Protein AF-A0A6G7EEI8-F1 (afdb_monomer)

pLDDT: mean 94.43, std 5.69, range [60.5, 98.38]

Sequence (88 aa):
MIDPAQIAITGSWIATGVGFGLWLYGWFGTKLPLKRQRLHDCGIALVFSAILVRVVSQERPLGVFEWALFFIGPLFIAAALWRLARTS

Foldseek 3Di:
DDDPLVVLLVQLVVLLVQLVVLQVCLVPVDPDVLSSLLSNLSSLLSNLVSLLSVLVSDPDDDDPVSVVSNVVSVVSNVVSVVSNVVSD

Mean predicted aligned error: 3.48 Å

Radius of gyration: 14.46 Å; Cα contacts (8 Å, |Δi|>4): 86; chains: 1; bounding box: 43×22×38 Å

Nearest PDB structures (foldseek):
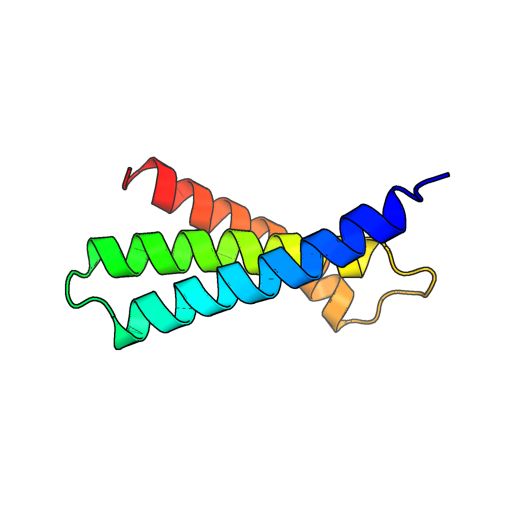  6sii-assembly1_A-2  TM=3.338E-01  e=3.025E+00  Trypanosoma brucei

Solvent-accessible surface area (backbone atoms only — not comparable to full-atom values): 4632 Å² total; per-residue (Å²): 132,86,56,69,66,59,51,51,53,54,51,22,52,52,33,31,54,52,12,50,49,34,33,53,39,21,69,77,70,43,87,51,68,67,61,21,48,46,30,33,27,53,8,48,33,32,31,38,53,19,50,46,52,58,58,73,70,48,96,61,88,76,52,74,68,52,52,49,45,62,62,49,30,57,54,54,30,52,53,21,50,54,50,37,70,76,65,109

Secondary structure (DSSP, 8-state):
---HHHHHHHHHHHHHHHHHHHHHHHHHS---HHHHHHHHHHHHHHHHHHHHHHHHT-SSPPPHHHHHHHHHHHHHHHHHHHHHHHT-

Organism: NCBI:txid74329

Structure (mmCIF, N/CA/C/O backbone):
data_AF-A0A6G7EEI8-F1
#
_entry.id   AF-A0A6G7EEI8-F1
#
loop_
_atom_site.group_PDB
_atom_site.id
_atom_site.type_symbol
_atom_site.label_atom_id
_atom_site.la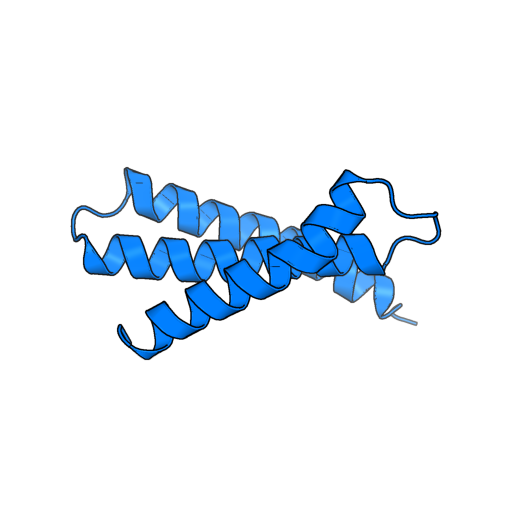bel_alt_id
_atom_site.label_comp_id
_atom_site.label_asym_id
_atom_site.label_entity_id
_atom_site.label_seq_id
_atom_site.pdbx_PDB_ins_code
_atom_site.Cartn_x
_atom_site.Cartn_y
_atom_site.Cartn_z
_atom_site.occupancy
_atom_site.B_iso_or_equiv
_atom_site.auth_seq_id
_atom_site.auth_comp_id
_atom_site.auth_asym_id
_atom_site.auth_atom_id
_atom_site.pdbx_PDB_model_num
ATOM 1 N N . MET A 1 1 ? 28.395 3.905 -3.55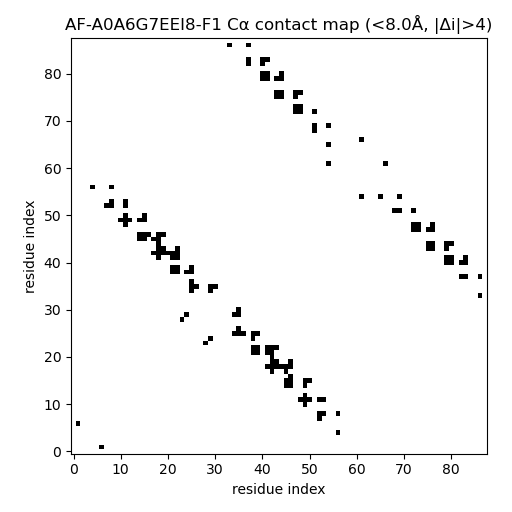8 1.00 60.50 1 MET A N 1
ATOM 2 C CA . MET A 1 1 ? 27.366 4.881 -3.978 1.00 60.50 1 MET A CA 1
ATOM 3 C C . MET A 1 1 ? 26.024 4.208 -3.765 1.00 60.50 1 MET A C 1
ATOM 5 O O . MET A 1 1 ? 25.900 3.062 -4.174 1.00 60.50 1 MET A O 1
ATOM 9 N N . ILE A 1 2 ? 25.092 4.823 -3.037 1.00 76.38 2 ILE A N 1
ATOM 10 C CA . ILE A 1 2 ? 23.781 4.206 -2.793 1.00 76.38 2 ILE A CA 1
ATOM 11 C C . ILE A 1 2 ? 22.912 4.493 -4.018 1.00 76.38 2 ILE A C 1
ATOM 13 O O . ILE A 1 2 ? 22.730 5.658 -4.360 1.00 76.38 2 ILE A O 1
ATOM 17 N N . ASP A 1 3 ? 22.424 3.451 -4.685 1.00 90.25 3 ASP A N 1
ATOM 18 C CA . ASP A 1 3 ? 21.524 3.583 -5.830 1.00 90.25 3 ASP A CA 1
ATOM 19 C C . ASP A 1 3 ? 20.120 4.014 -5.351 1.00 90.25 3 ASP A C 1
ATOM 21 O O . ASP A 1 3 ? 19.480 3.261 -4.605 1.00 90.25 3 ASP A O 1
ATOM 25 N N . PRO A 1 4 ? 19.615 5.199 -5.754 1.00 89.00 4 PRO A N 1
ATOM 26 C CA . PRO A 1 4 ? 18.275 5.658 -5.395 1.00 89.00 4 PRO A CA 1
ATOM 27 C C . PRO A 1 4 ? 17.170 4.662 -5.768 1.00 89.00 4 PRO A C 1
ATOM 29 O O . PRO A 1 4 ? 16.188 4.543 -5.029 1.00 89.00 4 PRO A O 1
ATOM 32 N N . ALA A 1 5 ? 17.331 3.915 -6.867 1.00 89.56 5 ALA A N 1
ATOM 33 C CA . ALA A 1 5 ? 16.357 2.915 -7.291 1.00 89.56 5 ALA A CA 1
ATOM 34 C C . ALA A 1 5 ? 16.292 1.747 -6.294 1.00 89.56 5 ALA A C 1
ATOM 36 O O . ALA A 1 5 ? 15.203 1.350 -5.876 1.00 89.56 5 ALA A O 1
ATOM 37 N N . GLN A 1 6 ? 17.442 1.254 -5.819 1.00 91.88 6 GLN A N 1
ATOM 38 C CA . GLN A 1 6 ? 17.493 0.213 -4.785 1.00 91.88 6 GLN A CA 1
ATOM 39 C C . GLN A 1 6 ? 16.875 0.666 -3.456 1.00 91.88 6 GLN A C 1
ATOM 41 O O . GLN A 1 6 ? 16.173 -0.120 -2.810 1.00 91.88 6 GLN A O 1
ATOM 46 N N . ILE A 1 7 ? 17.074 1.929 -3.052 1.00 94.12 7 ILE A N 1
ATOM 47 C CA . ILE A 1 7 ? 16.415 2.484 -1.856 1.00 94.12 7 ILE A CA 1
ATOM 48 C C . ILE A 1 7 ? 14.895 2.465 -2.040 1.00 94.12 7 ILE A C 1
ATOM 50 O O . ILE A 1 7 ? 14.178 1.985 -1.161 1.00 94.12 7 ILE A O 1
ATOM 54 N N . ALA A 1 8 ? 14.399 2.959 -3.179 1.00 94.25 8 ALA A N 1
ATOM 55 C CA . ALA A 1 8 ? 12.969 3.019 -3.465 1.00 94.25 8 ALA A CA 1
ATOM 56 C C . ALA A 1 8 ? 12.335 1.620 -3.482 1.00 94.25 8 ALA A C 1
ATOM 58 O O . ALA A 1 8 ? 11.294 1.403 -2.857 1.00 94.25 8 ALA A O 1
ATOM 59 N N . ILE A 1 9 ? 12.989 0.645 -4.118 1.00 95.12 9 ILE A N 1
ATOM 60 C CA . ILE A 1 9 ? 12.529 -0.748 -4.160 1.00 95.12 9 ILE A CA 1
ATOM 61 C C . ILE A 1 9 ? 12.501 -1.349 -2.751 1.00 95.12 9 ILE A C 1
ATOM 63 O O . ILE A 1 9 ? 11.487 -1.929 -2.356 1.00 95.12 9 ILE A O 1
ATOM 67 N N . THR A 1 10 ? 13.559 -1.168 -1.960 1.00 96.38 10 THR A N 1
ATOM 68 C CA . THR A 1 10 ? 13.619 -1.673 -0.578 1.00 96.38 10 THR A CA 1
ATOM 69 C C . THR A 1 10 ? 12.521 -1.050 0.285 1.00 96.38 10 THR A C 1
ATOM 71 O O . THR A 1 10 ? 11.754 -1.760 0.940 1.00 96.38 10 THR A O 1
ATOM 74 N N . GLY A 1 11 ? 12.376 0.276 0.225 1.00 96.94 11 GLY A N 1
ATOM 75 C CA . GLY A 1 11 ? 11.323 1.010 0.924 1.00 96.94 11 GLY A CA 1
ATOM 76 C C . GLY A 1 11 ? 9.923 0.561 0.507 1.00 96.94 11 GLY A C 1
ATOM 77 O O . GLY A 1 11 ? 9.040 0.434 1.354 1.00 96.94 11 GLY A O 1
ATOM 78 N N . SER A 1 12 ? 9.725 0.229 -0.771 1.00 97.25 12 SER A N 1
ATOM 79 C CA . SER A 1 12 ? 8.447 -0.284 -1.267 1.00 97.25 12 SER A CA 1
ATOM 80 C C . SER A 1 12 ? 8.068 -1.618 -0.610 1.00 97.25 12 SER A C 1
ATOM 82 O O . SER A 1 12 ? 6.901 -1.835 -0.273 1.00 97.25 12 SER A O 1
ATOM 84 N N . TRP A 1 13 ? 9.019 -2.529 -0.389 1.00 98.12 13 TRP A N 1
ATOM 85 C CA . TRP A 1 13 ? 8.740 -3.806 0.273 1.00 98.12 13 TRP A CA 1
ATOM 86 C C . TRP A 1 13 ? 8.363 -3.604 1.740 1.00 98.12 13 TRP A C 1
ATOM 88 O O . TRP A 1 13 ? 7.368 -4.171 2.194 1.00 98.12 13 TRP A O 1
ATOM 98 N N . ILE A 1 14 ? 9.072 -2.714 2.440 1.00 98.12 14 ILE A N 1
ATOM 99 C CA . ILE A 1 14 ? 8.739 -2.321 3.817 1.00 98.12 14 ILE A CA 1
ATOM 100 C C . ILE A 1 14 ? 7.327 -1.724 3.870 1.00 98.12 14 ILE A C 1
ATOM 102 O O . ILE A 1 14 ? 6.491 -2.183 4.645 1.00 98.12 14 ILE A O 1
ATOM 106 N N . ALA A 1 15 ? 7.024 -0.755 3.004 1.00 98.00 15 ALA A N 1
ATOM 107 C CA . ALA A 1 15 ? 5.709 -0.124 2.930 1.00 98.00 15 ALA A CA 1
ATOM 108 C C . ALA A 1 15 ? 4.591 -1.127 2.600 1.00 98.00 15 ALA A C 1
ATOM 110 O O . ALA A 1 15 ? 3.483 -1.003 3.116 1.00 98.00 15 ALA A O 1
ATOM 111 N N . THR A 1 16 ? 4.883 -2.158 1.800 1.00 98.25 16 THR A N 1
ATOM 112 C CA . THR A 1 16 ? 3.927 -3.239 1.512 1.00 98.25 16 THR A CA 1
ATOM 113 C C . THR A 1 16 ? 3.645 -4.065 2.759 1.00 98.25 16 THR A C 1
ATOM 115 O O . THR A 1 16 ? 2.480 -4.281 3.083 1.00 98.25 16 THR A O 1
ATOM 118 N N . GLY A 1 17 ? 4.688 -4.475 3.488 1.00 98.00 17 GLY A N 1
ATOM 119 C CA . GLY A 1 17 ? 4.536 -5.212 4.743 1.00 98.00 17 GLY A CA 1
ATOM 120 C C . GLY A 1 17 ? 3.753 -4.417 5.788 1.00 98.00 17 GLY A C 1
ATOM 121 O O . GLY A 1 17 ? 2.794 -4.929 6.363 1.00 98.00 17 GLY A O 1
ATOM 122 N N . VAL A 1 18 ? 4.100 -3.141 5.978 1.00 98.38 18 VAL A N 1
ATOM 123 C CA . VAL A 1 18 ? 3.403 -2.251 6.918 1.00 98.38 18 VAL A CA 1
ATOM 124 C C . VAL A 1 18 ? 1.954 -2.030 6.491 1.00 98.38 18 VAL A C 1
ATOM 126 O O . VAL A 1 18 ? 1.044 -2.224 7.294 1.00 98.38 18 VAL A O 1
ATOM 129 N N . GLY A 1 19 ? 1.712 -1.653 5.235 1.00 97.81 19 GLY A N 1
ATOM 130 C CA . GLY A 1 19 ? 0.367 -1.348 4.758 1.00 97.81 19 GLY A CA 1
ATOM 131 C C . GLY A 1 19 ? -0.559 -2.565 4.777 1.00 97.81 19 GLY A C 1
ATOM 132 O O . GLY A 1 19 ? -1.701 -2.464 5.228 1.00 97.81 19 GLY A O 1
ATOM 133 N N . PHE A 1 20 ? -0.055 -3.737 4.384 1.00 98.06 20 PHE A N 1
ATOM 134 C CA . PHE A 1 20 ? -0.800 -4.990 4.490 1.00 98.06 20 PHE A CA 1
ATOM 135 C C . PHE A 1 20 ? -1.060 -5.375 5.952 1.00 98.06 20 PHE A C 1
ATOM 137 O O . PHE A 1 20 ? -2.172 -5.775 6.295 1.00 98.06 20 PHE A O 1
ATOM 144 N N . GLY A 1 21 ? -0.079 -5.176 6.837 1.00 98.00 21 GLY A N 1
ATOM 145 C CA . GLY A 1 21 ? -0.236 -5.379 8.277 1.00 98.00 21 GLY A CA 1
ATOM 146 C C . GLY A 1 21 ? -1.320 -4.489 8.892 1.00 98.00 21 GLY A C 1
ATOM 147 O O . GLY A 1 21 ? -2.153 -4.979 9.652 1.00 98.00 21 GLY A O 1
ATOM 148 N N 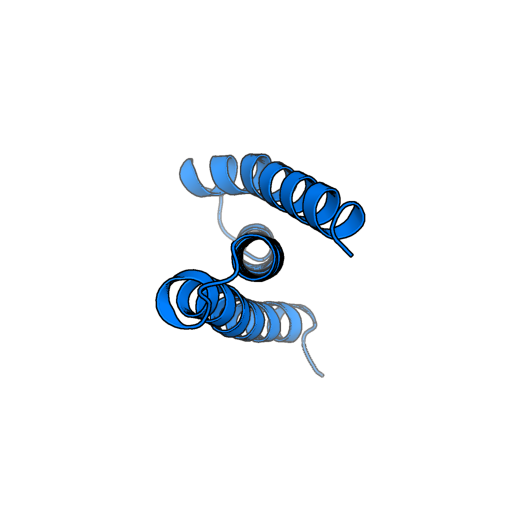. LEU A 1 22 ? -1.374 -3.204 8.524 1.00 97.69 22 LEU A N 1
ATOM 149 C CA . LEU A 1 22 ? -2.432 -2.283 8.962 1.00 97.69 22 LEU A CA 1
ATOM 150 C C . LEU A 1 22 ? -3.809 -2.712 8.456 1.00 97.69 22 LEU A C 1
ATOM 152 O O . LEU A 1 22 ? -4.784 -2.659 9.206 1.00 97.69 22 LEU A O 1
ATOM 156 N N . TRP A 1 23 ? -3.888 -3.159 7.202 1.00 96.38 23 TRP A N 1
ATOM 157 C CA . TRP A 1 23 ? -5.127 -3.662 6.622 1.00 96.38 23 TRP A CA 1
ATOM 158 C C . TRP A 1 23 ? -5.626 -4.917 7.356 1.00 96.38 23 TRP A C 1
ATOM 160 O O . TRP A 1 23 ? -6.782 -4.961 7.773 1.00 96.38 23 TRP A O 1
ATOM 170 N N . LEU A 1 24 ? -4.751 -5.896 7.617 1.00 97.38 24 LEU A N 1
ATOM 171 C CA . LEU A 1 24 ? -5.088 -7.082 8.414 1.00 97.38 24 LEU A CA 1
ATOM 172 C C . LEU A 1 24 ? -5.493 -6.717 9.848 1.00 97.38 24 LEU A C 1
ATOM 174 O O . LEU A 1 24 ? -6.493 -7.215 10.366 1.00 97.38 24 LEU A O 1
ATOM 178 N N . TYR A 1 25 ? -4.748 -5.820 10.493 1.00 96.69 25 TYR A N 1
ATOM 179 C CA . TYR A 1 25 ? -5.065 -5.375 11.846 1.00 96.69 25 TYR A CA 1
ATOM 180 C C . TYR A 1 25 ? -6.403 -4.625 11.912 1.00 96.69 25 TYR A C 1
ATOM 182 O O . TYR A 1 25 ? -7.123 -4.745 12.901 1.00 96.69 25 TYR A O 1
ATOM 190 N N . GLY A 1 26 ? -6.790 -3.902 10.859 1.00 94.94 26 GLY A N 1
ATOM 191 C CA . GLY A 1 26 ? -8.115 -3.292 10.750 1.00 94.94 26 GLY A CA 1
ATOM 192 C C . GLY A 1 26 ? -9.250 -4.316 10.856 1.00 94.94 26 GLY A C 1
ATOM 193 O O . GLY A 1 26 ? -10.228 -4.068 11.568 1.00 94.94 26 GLY A O 1
ATOM 194 N N . TRP A 1 27 ? -9.092 -5.483 10.224 1.00 93.31 27 TRP A N 1
ATOM 195 C CA . TRP A 1 27 ? -10.070 -6.573 10.265 1.00 93.31 27 TRP A CA 1
ATOM 196 C C . TRP A 1 27 ? -10.150 -7.278 11.616 1.00 93.31 27 TRP A C 1
ATOM 198 O O . TRP A 1 27 ? -11.249 -7.473 12.134 1.00 93.31 27 TRP A O 1
ATOM 208 N N . PHE A 1 28 ? -9.006 -7.662 12.184 1.00 95.25 28 PHE A N 1
ATOM 209 C CA . PHE A 1 28 ? -8.975 -8.542 13.359 1.00 95.25 28 PHE A CA 1
ATOM 210 C C . PHE A 1 28 ? -8.774 -7.800 14.684 1.00 95.25 28 PHE A C 1
ATOM 212 O O . PHE A 1 28 ? -9.198 -8.269 15.737 1.00 95.25 28 PHE A O 1
ATOM 219 N N . GLY A 1 29 ? -8.123 -6.639 14.649 1.00 91.50 29 GLY A N 1
ATOM 220 C CA . GLY A 1 29 ? -7.659 -5.918 15.831 1.00 91.50 29 GLY A CA 1
ATOM 221 C C . GLY A 1 29 ? -8.580 -4.801 16.313 1.00 91.50 29 GLY A C 1
ATOM 222 O O . GLY A 1 29 ? -8.357 -4.263 17.398 1.00 91.50 29 GLY A O 1
ATOM 223 N N . THR A 1 30 ? -9.608 -4.411 15.549 1.00 91.44 30 THR A N 1
ATOM 224 C CA . THR A 1 30 ? -10.469 -3.281 15.932 1.00 91.44 30 THR A CA 1
ATOM 225 C C . THR A 1 30 ? -11.955 -3.565 15.752 1.00 91.44 30 THR A C 1
ATOM 227 O O . THR A 1 30 ? -12.396 -4.030 14.707 1.00 91.44 30 THR A O 1
ATOM 230 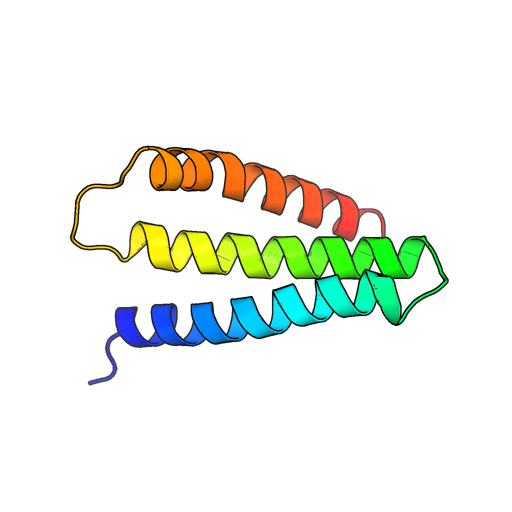N N . LYS A 1 31 ? -12.742 -3.214 16.775 1.00 91.38 31 LYS A N 1
ATOM 231 C CA . LYS A 1 31 ? -14.213 -3.285 16.753 1.00 91.38 31 LYS A CA 1
ATOM 232 C C . LYS A 1 31 ? -14.869 -1.941 16.418 1.00 91.38 31 LYS A C 1
ATOM 234 O O . LYS A 1 31 ? -16.038 -1.899 16.054 1.00 91.38 31 LYS A O 1
ATOM 239 N N . LEU A 1 32 ? -14.119 -0.842 16.543 1.00 94.50 32 LEU A N 1
ATOM 240 C CA . LEU A 1 32 ? -14.607 0.507 16.265 1.00 94.50 32 LEU A CA 1
ATOM 241 C C . LEU A 1 32 ? -14.589 0.760 14.749 1.00 94.50 32 LEU A C 1
ATOM 243 O O . LEU A 1 32 ? -13.504 0.783 14.159 1.00 94.50 32 LEU A O 1
ATOM 247 N N . PRO A 1 33 ? -15.746 1.007 14.111 1.00 93.44 33 PRO A N 1
ATOM 248 C CA . PRO A 1 33 ? -15.843 1.063 12.654 1.00 93.44 33 PRO A CA 1
ATOM 249 C C . PRO A 1 33 ? -14.999 2.190 12.050 1.00 93.44 33 PRO A C 1
ATOM 251 O O . PRO A 1 33 ? -14.344 1.978 11.031 1.00 93.44 33 PRO A O 1
ATOM 254 N N . LEU A 1 34 ? -14.939 3.353 12.707 1.00 94.56 34 LEU A N 1
ATOM 255 C CA . LEU A 1 34 ? -14.133 4.483 12.242 1.00 94.56 34 LEU A CA 1
ATOM 256 C C . LEU A 1 34 ? -12.627 4.190 12.319 1.00 94.56 34 LEU A C 1
ATOM 258 O O . LEU A 1 34 ? -11.891 4.492 11.384 1.00 94.56 34 LEU A O 1
ATOM 262 N N . LYS A 1 35 ? -12.164 3.557 13.406 1.00 94.88 35 LYS A N 1
ATOM 263 C CA . LYS A 1 35 ? -10.751 3.180 13.569 1.00 94.88 35 LYS A CA 1
ATOM 264 C C . LYS A 1 35 ? -10.336 2.143 12.523 1.00 94.88 35 LYS A C 1
ATOM 266 O O . LYS A 1 35 ? -9.283 2.296 11.912 1.00 94.88 35 LYS A O 1
ATOM 271 N N . ARG A 1 36 ? -11.187 1.140 12.272 1.00 95.50 36 ARG A N 1
ATOM 272 C CA . ARG A 1 36 ? -10.997 0.163 11.189 1.00 95.50 36 ARG A CA 1
ATOM 273 C C . ARG A 1 36 ? -10.855 0.849 9.834 1.00 95.50 36 ARG A C 1
ATOM 275 O O . ARG A 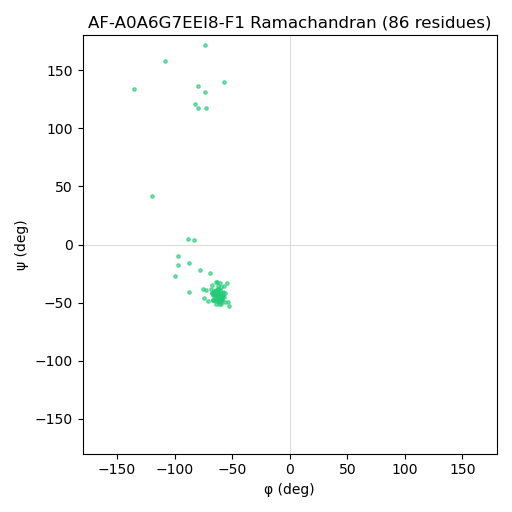1 36 ? -9.911 0.558 9.108 1.00 95.50 36 ARG A O 1
ATOM 282 N N . GLN A 1 37 ? -11.762 1.773 9.515 1.00 95.62 37 GLN A N 1
ATOM 283 C CA . GLN A 1 37 ? -11.741 2.489 8.241 1.00 95.62 37 GLN A CA 1
ATOM 284 C C . GLN A 1 37 ? -10.432 3.270 8.048 1.00 95.62 37 GLN A C 1
ATOM 286 O O . GLN A 1 37 ? -9.788 3.114 7.016 1.00 95.62 37 GLN A O 1
ATOM 291 N N . ARG A 1 38 ? -9.982 4.021 9.066 1.00 95.88 38 ARG A N 1
ATOM 292 C CA . ARG A 1 38 ? -8.704 4.762 9.030 1.00 95.88 38 ARG A CA 1
ATOM 293 C C . ARG A 1 38 ? -7.498 3.837 8.797 1.00 95.88 38 ARG A C 1
ATOM 295 O O . ARG A 1 38 ? -6.608 4.178 8.022 1.00 95.88 38 ARG A O 1
ATOM 302 N N . LEU A 1 39 ? -7.467 2.664 9.439 1.00 97.12 39 LEU A N 1
ATOM 303 C CA . LEU A 1 39 ? -6.392 1.677 9.256 1.00 97.12 39 LEU A CA 1
ATOM 304 C C . LEU A 1 39 ? -6.382 1.086 7.848 1.00 97.12 39 LEU A C 1
ATOM 306 O O . LEU A 1 39 ? -5.315 0.957 7.253 1.00 97.12 39 LEU A O 1
ATOM 310 N N . HIS A 1 40 ? -7.556 0.759 7.306 1.00 96.81 40 HIS A N 1
ATOM 311 C CA . HIS A 1 40 ? -7.670 0.279 5.932 1.00 96.81 40 HIS A CA 1
ATOM 312 C C . HIS A 1 40 ? -7.245 1.353 4.933 1.00 96.81 40 HIS A C 1
ATOM 314 O O . HIS A 1 40 ? -6.497 1.043 4.015 1.00 96.81 40 HIS A O 1
ATOM 320 N N . ASP A 1 41 ? -7.664 2.604 5.121 1.00 97.31 41 ASP A N 1
ATOM 321 C CA . ASP A 1 41 ? -7.288 3.707 4.234 1.00 97.31 41 ASP A CA 1
ATOM 322 C C . ASP A 1 41 ? -5.771 3.954 4.253 1.00 97.31 41 ASP A C 1
ATOM 324 O O . ASP A 1 41 ? -5.145 4.057 3.198 1.00 97.31 41 ASP A O 1
ATOM 328 N N . CYS A 1 42 ? -5.151 3.938 5.435 1.00 97.31 42 CYS A N 1
ATOM 329 C CA . CYS A 1 42 ? -3.699 4.051 5.562 1.00 97.31 42 CYS A CA 1
ATOM 330 C C . CYS A 1 42 ? -2.972 2.847 4.928 1.00 97.31 42 CYS A C 1
ATOM 332 O O . CYS A 1 42 ? -2.014 3.013 4.172 1.00 97.31 42 CYS A O 1
ATOM 334 N N . GLY A 1 43 ? -3.472 1.630 5.168 1.00 97.12 43 GLY A N 1
ATOM 335 C CA . GLY A 1 43 ? -2.931 0.405 4.581 1.00 97.12 43 GLY A CA 1
ATOM 336 C C . GLY A 1 43 ? -3.004 0.388 3.053 1.00 97.12 43 GLY A C 1
ATOM 337 O O . GLY A 1 43 ? -2.007 0.094 2.394 1.00 97.12 43 GLY A O 1
ATOM 338 N N . ILE A 1 44 ? -4.151 0.773 2.484 1.00 97.25 44 ILE A N 1
ATOM 339 C CA . ILE A 1 44 ? -4.370 0.903 1.036 1.00 97.25 44 ILE A CA 1
ATOM 340 C C . ILE A 1 44 ? -3.390 1.918 0.446 1.00 97.25 44 ILE A C 1
ATOM 342 O O . ILE A 1 44 ? -2.704 1.600 -0.525 1.00 97.25 44 ILE A O 1
ATOM 346 N N . ALA A 1 45 ? -3.278 3.110 1.040 1.00 97.81 45 ALA A N 1
ATOM 347 C CA . ALA A 1 45 ? -2.376 4.143 0.542 1.00 97.81 45 ALA A CA 1
ATOM 348 C C . ALA A 1 45 ? -0.920 3.647 0.476 1.00 97.81 45 ALA A C 1
ATOM 350 O O . ALA A 1 45 ? -0.263 3.817 -0.552 1.00 97.81 45 ALA A O 1
ATOM 351 N N . LEU A 1 46 ? -0.435 2.970 1.524 1.00 97.94 46 LEU A N 1
ATOM 352 C CA . LEU A 1 46 ? 0.923 2.419 1.562 1.00 97.94 46 LEU A CA 1
ATOM 353 C C . LEU A 1 46 ? 1.139 1.292 0.543 1.00 97.94 46 LEU A C 1
ATOM 355 O O . LEU A 1 46 ? 2.122 1.320 -0.198 1.00 97.94 46 LEU A O 1
ATOM 359 N N . VAL A 1 47 ? 0.223 0.321 0.474 1.00 98.06 47 VAL A N 1
ATOM 360 C CA . VAL A 1 47 ? 0.350 -0.840 -0.423 1.00 98.06 47 VAL A CA 1
ATOM 361 C C . VAL A 1 47 ? 0.336 -0.409 -1.885 1.00 98.06 47 VAL A C 1
ATOM 363 O O . VAL A 1 47 ? 1.217 -0.808 -2.645 1.00 98.06 47 VAL A O 1
ATOM 366 N N . PHE A 1 48 ? -0.619 0.431 -2.289 1.00 97.56 48 PHE A N 1
ATOM 367 C CA . PHE A 1 48 ? -0.706 0.870 -3.682 1.00 97.56 48 PHE A CA 1
ATOM 368 C C . PHE A 1 48 ? 0.459 1.781 -4.070 1.00 97.56 48 PHE A C 1
ATOM 370 O O . PHE A 1 48 ? 1.004 1.613 -5.158 1.00 97.56 48 PHE A O 1
ATOM 377 N N . SER A 1 49 ? 0.908 2.672 -3.179 1.00 97.38 49 SER A N 1
ATOM 378 C CA . SER A 1 49 ? 2.097 3.497 -3.445 1.00 97.38 49 SER A CA 1
ATOM 379 C C . SER A 1 49 ? 3.339 2.626 -3.642 1.00 97.38 49 SER A C 1
ATOM 381 O O . SER A 1 49 ? 4.108 2.831 -4.577 1.00 97.38 49 SER A O 1
ATOM 383 N N . ALA A 1 50 ? 3.505 1.597 -2.810 1.00 97.38 50 ALA A N 1
ATOM 384 C CA . ALA A 1 50 ? 4.605 0.654 -2.933 1.00 97.38 50 ALA A CA 1
ATOM 385 C C . ALA A 1 50 ? 4.552 -0.179 -4.224 1.00 97.38 50 ALA A C 1
ATOM 387 O O . ALA A 1 50 ? 5.588 -0.423 -4.845 1.00 97.38 50 ALA A O 1
ATOM 388 N N . ILE A 1 51 ? 3.360 -0.616 -4.641 1.00 95.81 51 ILE A N 1
ATOM 389 C CA . ILE A 1 51 ? 3.183 -1.321 -5.916 1.00 95.81 51 ILE A CA 1
ATOM 390 C C . ILE A 1 51 ? 3.552 -0.402 -7.078 1.00 95.81 51 ILE A C 1
ATOM 392 O O . ILE A 1 51 ? 4.297 -0.832 -7.952 1.00 95.81 51 ILE A O 1
ATOM 396 N N . LEU A 1 52 ? 3.101 0.857 -7.069 1.00 96.69 52 LEU A N 1
ATOM 397 C CA . LEU A 1 52 ? 3.425 1.817 -8.124 1.00 96.69 52 LEU A CA 1
ATOM 398 C C . LEU A 1 52 ? 4.930 2.029 -8.260 1.00 96.69 52 LEU A C 1
ATOM 400 O O . LEU A 1 52 ? 5.421 1.980 -9.381 1.00 96.69 52 LEU A O 1
ATOM 404 N N . VAL A 1 53 ? 5.666 2.163 -7.149 1.00 96.25 53 VAL A N 1
ATOM 405 C CA . VAL A 1 53 ? 7.140 2.224 -7.176 1.00 96.25 53 VAL A CA 1
ATOM 406 C C . VAL A 1 53 ? 7.716 1.022 -7.924 1.00 96.25 53 VAL A C 1
ATOM 408 O O . VAL A 1 53 ? 8.493 1.186 -8.857 1.00 96.25 53 VAL A O 1
ATOM 411 N N . ARG A 1 54 ? 7.284 -0.196 -7.588 1.00 94.50 54 ARG A N 1
ATOM 412 C CA . ARG A 1 54 ? 7.774 -1.407 -8.263 1.00 94.50 54 ARG A CA 1
ATOM 413 C C . ARG A 1 54 ? 7.308 -1.547 -9.707 1.00 94.50 54 ARG A C 1
ATOM 415 O O . ARG A 1 54 ? 7.970 -2.258 -10.447 1.00 94.50 54 ARG A O 1
ATOM 422 N N . VAL A 1 55 ? 6.189 -0.938 -10.101 1.00 94.62 55 VAL A N 1
ATOM 423 C CA . VAL A 1 55 ? 5.712 -0.909 -11.494 1.00 94.62 55 VAL A CA 1
ATOM 424 C C . VAL A 1 55 ? 6.558 0.055 -12.324 1.00 94.62 55 VAL A C 1
ATOM 426 O O . VAL A 1 55 ? 6.997 -0.311 -13.406 1.00 94.62 55 VAL A O 1
ATOM 429 N N . VAL A 1 56 ? 6.838 1.259 -11.817 1.00 93.50 56 VAL A N 1
ATOM 430 C CA . VAL A 1 56 ? 7.602 2.273 -12.568 1.00 93.50 56 VAL A CA 1
ATOM 431 C C . VAL A 1 56 ? 9.107 2.016 -12.582 1.00 93.50 56 VAL A C 1
ATOM 433 O O . VAL A 1 56 ? 9.793 2.504 -13.471 1.00 93.50 56 VAL A O 1
ATOM 436 N N . SER A 1 57 ? 9.631 1.253 -11.619 1.00 93.12 57 SER A N 1
ATOM 437 C CA . SER A 1 57 ? 11.048 0.869 -11.568 1.00 93.12 57 SER A CA 1
ATOM 438 C C . SER A 1 57 ? 11.393 -0.348 -12.435 1.00 93.12 57 SER A C 1
ATOM 440 O O . SER A 1 57 ? 12.526 -0.818 -12.382 1.00 93.12 57 SER A O 1
ATOM 442 N N . GLN A 1 58 ? 10.446 -0.902 -13.199 1.00 88.69 58 GLN A N 1
ATOM 443 C CA . GLN A 1 58 ? 10.747 -2.022 -14.090 1.00 88.69 58 GLN A CA 1
ATOM 444 C C . GLN A 1 58 ? 11.406 -1.537 -15.379 1.00 88.69 58 GLN A C 1
ATOM 446 O O . GLN A 1 58 ? 10.926 -0.610 -16.021 1.00 88.69 58 GLN A O 1
ATOM 451 N N . GLU A 1 59 ? 12.445 -2.242 -15.815 1.00 89.38 59 GLU A N 1
ATOM 452 C CA . GLU A 1 59 ? 13.119 -1.985 -17.098 1.00 89.38 59 GLU A CA 1
ATOM 453 C C . GLU A 1 59 ? 12.489 -2.759 -18.272 1.00 89.38 59 GLU A C 1
ATOM 455 O O . GLU A 1 59 ? 12.987 -2.733 -19.396 1.00 89.38 59 GLU A O 1
ATOM 460 N N . ARG A 1 60 ? 11.381 -3.468 -18.022 1.00 92.12 60 ARG A N 1
ATOM 461 C CA . ARG A 1 60 ? 10.652 -4.257 -19.022 1.00 92.12 60 ARG A CA 1
ATOM 462 C C . ARG A 1 60 ? 9.322 -3.596 -19.393 1.00 92.12 60 ARG A C 1
ATOM 464 O O . ARG A 1 60 ? 8.768 -2.854 -18.583 1.00 92.12 60 ARG A O 1
ATOM 471 N N . PRO A 1 61 ? 8.754 -3.901 -20.574 1.00 93.44 61 PRO A N 1
ATOM 472 C CA . PRO A 1 61 ? 7.408 -3.457 -20.912 1.00 93.44 61 PRO A CA 1
ATOM 473 C C . PRO A 1 61 ? 6.376 -3.943 -19.883 1.00 93.44 61 PRO A C 1
ATOM 475 O O . PRO A 1 61 ? 6.423 -5.087 -19.412 1.00 93.44 61 PRO A O 1
ATOM 478 N N . LEU A 1 62 ? 5.436 -3.053 -19.562 1.00 94.38 62 LEU A N 1
ATOM 479 C CA . LEU A 1 62 ? 4.338 -3.322 -18.640 1.00 94.38 62 LEU A CA 1
ATOM 480 C C . LEU A 1 62 ? 3.294 -4.231 -19.292 1.00 94.38 62 LEU A C 1
ATOM 482 O O . LEU A 1 62 ? 2.813 -3.972 -20.398 1.00 94.38 62 LEU A O 1
ATOM 486 N N . GLY A 1 63 ? 2.906 -5.277 -18.572 1.00 95.25 63 GLY A N 1
ATOM 487 C CA . GLY A 1 63 ? 1.760 -6.110 -18.898 1.00 95.25 63 GLY A CA 1
ATOM 488 C C . GLY A 1 63 ? 0.433 -5.409 -18.597 1.00 95.25 63 GLY A C 1
ATOM 489 O O . GLY A 1 63 ? 0.370 -4.362 -17.952 1.00 95.25 63 GLY A O 1
ATOM 490 N N . VAL A 1 64 ? -0.666 -6.029 -19.029 1.00 95.69 64 VAL A N 1
ATOM 491 C CA . VAL A 1 64 ? -2.026 -5.475 -18.893 1.00 95.69 64 VAL A CA 1
ATOM 492 C C . VAL A 1 64 ? -2.386 -5.157 -17.435 1.00 95.69 64 VAL A C 1
ATOM 494 O O . VAL A 1 64 ? -2.945 -4.101 -17.150 1.00 95.69 64 VAL A O 1
ATOM 497 N N . PHE A 1 65 ? -2.032 -6.035 -16.492 1.00 93.00 65 PHE A N 1
ATOM 498 C CA . PHE A 1 65 ? -2.309 -5.820 -15.067 1.00 93.00 65 PHE A CA 1
ATOM 499 C C . PHE A 1 65 ? -1.519 -4.656 -14.470 1.00 93.00 65 PHE A C 1
ATOM 501 O O . PHE A 1 65 ? -2.025 -3.947 -13.606 1.00 93.00 65 PHE A O 1
ATOM 508 N N . GLU A 1 66 ? -0.290 -4.451 -14.930 1.00 94.38 66 GLU A N 1
ATOM 509 C CA . GLU A 1 66 ? 0.585 -3.384 -14.443 1.00 94.38 66 GLU A CA 1
ATOM 510 C C . GLU A 1 66 ? 0.090 -2.036 -14.948 1.00 94.38 66 GLU A C 1
ATOM 512 O O . GLU A 1 66 ? 0.009 -1.088 -14.172 1.00 94.38 66 GLU A O 1
ATOM 517 N N . TRP A 1 67 ? -0.369 -1.989 -16.200 1.00 95.56 67 TRP A N 1
ATOM 518 C CA . TRP A 1 67 ? -1.106 -0.850 -16.736 1.00 95.56 67 TRP A CA 1
ATOM 519 C C . TRP A 1 67 ? -2.380 -0.555 -15.949 1.00 95.56 67 TRP A C 1
ATOM 521 O O . TRP A 1 67 ? -2.615 0.591 -15.568 1.00 95.56 67 TRP A O 1
ATOM 531 N N . ALA A 1 68 ? -3.187 -1.575 -15.653 1.00 95.31 68 ALA A N 1
ATOM 532 C CA . ALA A 1 68 ? -4.386 -1.393 -14.845 1.00 95.31 68 ALA A CA 1
ATOM 533 C C . ALA A 1 68 ? -4.042 -0.824 -13.457 1.00 95.31 68 ALA A C 1
ATOM 535 O O . ALA A 1 68 ? -4.632 0.167 -13.037 1.00 95.31 68 ALA A O 1
ATOM 536 N N . LEU A 1 69 ? -3.048 -1.393 -12.768 1.00 93.88 69 LEU A N 1
ATOM 537 C CA . LEU A 1 69 ? -2.566 -0.914 -11.467 1.00 93.88 69 LEU A CA 1
ATOM 538 C C . LEU A 1 69 ? -1.989 0.503 -11.531 1.00 93.88 69 LEU A C 1
ATOM 540 O O . LEU A 1 69 ? -2.198 1.272 -10.595 1.00 93.88 69 LEU A O 1
ATOM 544 N N . PHE A 1 70 ? -1.313 0.864 -12.621 1.00 94.69 70 PHE A N 1
ATOM 545 C CA . PHE A 1 70 ? -0.752 2.196 -12.827 1.00 94.69 70 PHE A CA 1
ATOM 546 C C . PHE A 1 70 ? -1.831 3.287 -12.829 1.00 94.69 70 PHE A C 1
ATOM 548 O O . PHE A 1 70 ? -1.634 4.344 -12.236 1.00 94.69 70 PHE A O 1
ATOM 555 N N . PHE A 1 71 ? -2.998 3.014 -13.420 1.00 94.62 71 PHE A N 1
ATOM 556 C CA . PHE A 1 71 ? -4.123 3.956 -13.437 1.00 94.62 71 PHE A CA 1
ATOM 557 C C . PHE A 1 71 ? -5.036 3.839 -12.217 1.00 94.62 71 PHE A C 1
ATOM 559 O O . PHE A 1 71 ? -5.481 4.842 -11.662 1.00 94.62 71 PHE A O 1
ATOM 566 N N . ILE A 1 72 ? -5.324 2.615 -11.781 1.00 94.88 72 ILE A N 1
ATOM 567 C CA . ILE A 1 72 ? -6.259 2.358 -10.685 1.00 94.88 72 ILE A CA 1
ATOM 568 C C . ILE A 1 72 ? -5.617 2.696 -9.334 1.00 94.88 72 ILE A C 1
ATOM 570 O O . ILE A 1 72 ? -6.276 3.262 -8.464 1.00 94.88 72 ILE A O 1
ATOM 574 N N . GLY A 1 73 ? -4.327 2.406 -9.153 1.00 95.12 73 GLY A N 1
ATOM 575 C CA . GLY A 1 73 ? -3.605 2.643 -7.902 1.00 95.12 73 GLY A CA 1
ATOM 576 C C . GLY A 1 73 ? -3.726 4.081 -7.383 1.00 95.12 73 GLY A C 1
ATOM 577 O O . GLY A 1 73 ? -4.175 4.260 -6.248 1.00 95.12 73 GLY A O 1
ATOM 578 N N . PRO A 1 74 ? -3.429 5.113 -8.194 1.00 97.19 74 PRO A N 1
ATOM 579 C CA . PRO A 1 74 ? -3.603 6.511 -7.804 1.00 97.19 74 PRO A CA 1
ATOM 580 C C . PRO A 1 74 ? -5.035 6.864 -7.387 1.00 97.19 74 PRO A C 1
ATOM 582 O O . PRO A 1 74 ? -5.216 7.628 -6.441 1.00 97.19 74 PRO A O 1
ATOM 585 N N . LEU A 1 75 ? -6.057 6.278 -8.024 1.00 97.06 75 LEU A N 1
ATOM 586 C CA . LEU A 1 75 ? -7.460 6.508 -7.656 1.00 97.06 75 LEU A CA 1
ATOM 587 C C . LEU A 1 75 ? -7.773 5.962 -6.257 1.00 97.06 75 LEU A C 1
ATOM 589 O O . LEU A 1 75 ? -8.414 6.642 -5.454 1.00 97.06 75 LEU A O 1
ATOM 593 N N . PHE A 1 76 ? -7.288 4.760 -5.935 1.00 96.00 76 PHE A N 1
ATOM 594 C CA . PHE A 1 76 ? -7.452 4.173 -4.603 1.00 96.00 76 PHE A CA 1
ATOM 595 C C . PHE A 1 76 ? -6.696 4.961 -3.531 1.00 96.00 76 PHE A C 1
ATOM 597 O O . PHE A 1 76 ? -7.249 5.193 -2.453 1.00 96.00 76 PHE A O 1
ATOM 604 N N . ILE A 1 77 ? -5.476 5.416 -3.834 1.00 97.50 77 ILE A N 1
ATOM 605 C CA . ILE A 1 77 ? -4.683 6.268 -2.938 1.00 97.50 77 ILE A CA 1
ATOM 606 C C . ILE A 1 77 ? -5.420 7.586 -2.683 1.00 97.50 77 ILE A C 1
ATOM 608 O O . ILE A 1 77 ? -5.642 7.945 -1.52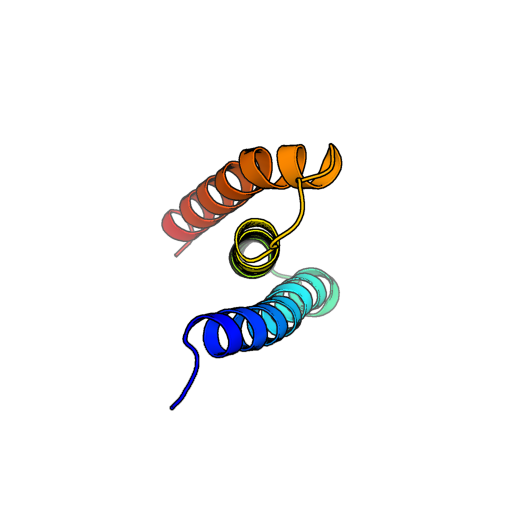9 1.00 97.50 77 ILE A O 1
ATOM 612 N N . ALA A 1 78 ? -5.864 8.280 -3.734 1.00 97.81 78 ALA A N 1
ATOM 613 C CA . ALA A 1 78 ? -6.587 9.543 -3.611 1.00 97.81 78 ALA A CA 1
ATOM 614 C C . ALA A 1 78 ? -7.873 9.383 -2.788 1.00 97.81 78 ALA A C 1
ATOM 616 O O . ALA A 1 78 ? -8.132 10.168 -1.875 1.00 97.81 78 ALA A O 1
ATOM 617 N N . ALA A 1 79 ? -8.654 8.331 -3.048 1.00 97.56 79 ALA A N 1
ATOM 618 C CA . ALA A 1 79 ? -9.870 8.048 -2.296 1.00 97.56 79 ALA A CA 1
ATOM 619 C C . ALA A 1 79 ? -9.587 7.732 -0.815 1.00 97.56 79 ALA A C 1
ATOM 621 O O . ALA A 1 79 ? -10.346 8.160 0.058 1.00 97.56 79 ALA A O 1
ATOM 622 N N . ALA A 1 80 ? -8.508 7.000 -0.523 1.00 96.56 80 ALA A N 1
ATOM 623 C CA . ALA A 1 80 ? -8.086 6.695 0.840 1.00 96.56 80 ALA A CA 1
ATOM 624 C C . ALA A 1 80 ? -7.637 7.953 1.594 1.00 96.56 80 ALA A C 1
ATOM 626 O O . ALA A 1 80 ? -8.115 8.203 2.699 1.00 96.56 80 ALA A O 1
ATOM 627 N N . LEU A 1 81 ? -6.794 8.786 0.977 1.00 97.12 81 LEU A N 1
ATOM 628 C CA . LEU A 1 81 ? -6.344 10.053 1.558 1.00 97.12 81 LEU A CA 1
ATOM 629 C C . LEU A 1 81 ? -7.510 11.015 1.794 1.00 97.12 81 LEU A C 1
ATOM 631 O O . LEU A 1 81 ? -7.590 11.643 2.845 1.00 97.12 81 LEU A O 1
ATOM 635 N N . TRP A 1 82 ? -8.456 11.081 0.858 1.00 97.69 82 TRP A N 1
ATOM 636 C CA . TRP A 1 82 ? -9.666 11.884 1.002 1.00 97.69 82 TRP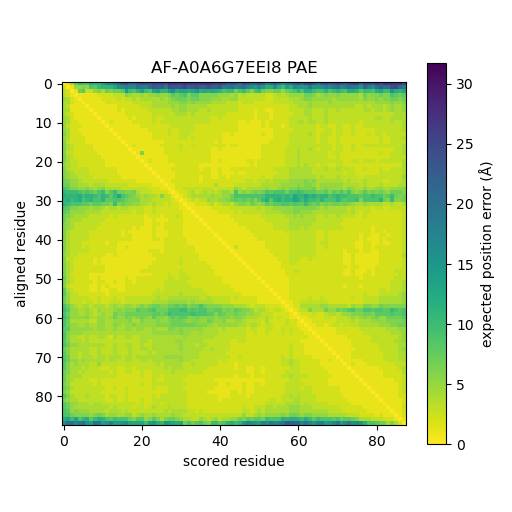 A CA 1
ATOM 637 C C . TRP A 1 82 ? -10.529 11.449 2.193 1.00 97.69 82 TRP A C 1
ATOM 639 O O . TRP A 1 82 ? -11.026 12.288 2.948 1.00 97.69 82 TRP A O 1
ATOM 649 N N . ARG A 1 83 ? -10.720 10.136 2.388 1.00 96.69 83 ARG A N 1
ATOM 650 C CA . ARG A 1 83 ? -11.422 9.621 3.573 1.00 96.69 83 ARG A CA 1
ATOM 651 C C . ARG A 1 83 ? -10.644 9.932 4.843 1.00 96.69 83 ARG A C 1
ATOM 653 O O . ARG A 1 83 ? -11.236 10.481 5.766 1.00 96.69 83 ARG A O 1
ATOM 660 N N . LEU A 1 84 ? -9.334 9.683 4.850 1.00 94.06 84 LEU A N 1
ATOM 661 C CA . LEU A 1 84 ? -8.474 9.942 6.000 1.00 94.06 84 LEU A CA 1
ATOM 662 C C . LEU A 1 84 ? -8.517 11.417 6.418 1.00 94.06 84 LEU A C 1
ATOM 664 O O . LEU A 1 84 ? -8.687 11.694 7.599 1.00 94.06 84 LEU A O 1
ATOM 668 N N . ALA A 1 85 ? -8.470 12.354 5.469 1.00 94.31 85 ALA A N 1
ATOM 669 C CA . ALA A 1 85 ? -8.537 13.791 5.738 1.00 94.31 85 ALA A CA 1
ATOM 670 C C . ALA A 1 85 ? -9.867 14.231 6.377 1.00 94.31 85 ALA A C 1
ATOM 672 O O . ALA A 1 85 ? -9.889 15.152 7.186 1.00 94.31 85 ALA A O 1
ATOM 673 N N . ARG A 1 86 ? -10.982 13.565 6.046 1.00 94.50 86 ARG A N 1
ATOM 674 C CA . ARG A 1 86 ? -12.309 13.849 6.633 1.00 94.50 86 ARG A CA 1
ATOM 675 C C . ARG A 1 86 ? -12.577 13.094 7.926 1.00 94.50 86 ARG A C 1
ATOM 677 O O . ARG A 1 86 ? -13.506 13.422 8.658 1.00 94.50 86 ARG A O 1
ATOM 684 N N . THR A 1 87 ? -11.784 12.069 8.191 1.00 90.88 87 THR A N 1
ATOM 685 C CA . THR A 1 87 ? -11.825 11.287 9.415 1.00 90.88 87 THR A CA 1
ATOM 686 C C . THR A 1 87 ? -10.483 11.394 10.123 1.00 90.88 87 THR A C 1
ATOM 688 O O . THR A 1 87 ? -9.981 10.367 10.548 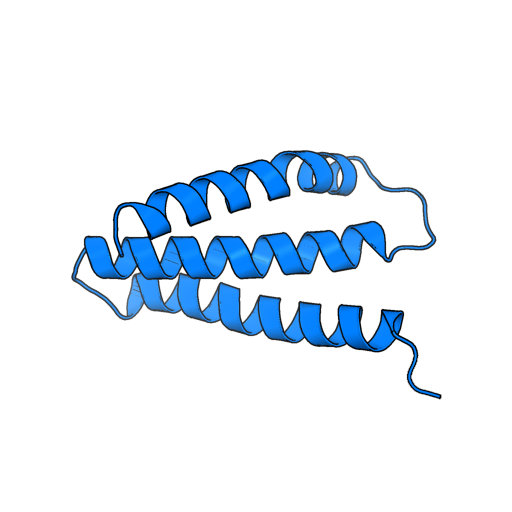1.00 90.88 87 THR A O 1
ATOM 691 N N . SER A 1 88 ? -9.842 12.557 10.196 1.00 65.94 88 SER A N 1
ATOM 692 C CA . SER A 1 88 ? -8.666 12.745 11.058 1.00 65.94 88 SER A CA 1
ATOM 693 C C . SER A 1 88 ? -9.137 13.297 12.387 1.00 65.94 88 SER A C 1
ATOM 695 O O . SER A 1 88 ? -9.871 14.302 12.369 1.00 65.94 88 SER A O 1
#